Protein AF-A0AAU7Q3T9-F1 (afdb_monomer_lite)

Radius of gyration: 19.01 Å; chains: 1; bounding box: 38×45×53 Å

Secondary structure (DSSP, 8-state):
-HHHHHHHHHHHHHHH-----------------------------------S-----EEEEEEETTEEEEEE-HHHHHHHHHH-EEE-TT--EEEEEEEEEE-STT-EEEEEEGGG-EE-TTS-EEEE--EEEETTSS-EEETT-HHHHHHHHT--SS-EEEEEEEE--

Sequence (169 aa):
MWKSIKKFFKWIADHTGISWILGKLGWKNHQSTGQEEDFVFLDMPQSEAPAKGKTKHNVLLKFVDGKIKLVTSAENYETLQEHFKNKRGDSTVIDDEFCLNLNNDKQLYITGRYDSKTTMKSGNIRLSINSVGTLDGKEVYGDNEPEKMKGLLDLSDKKKVYRNKSQCT

Structure (mmCIF, N/CA/C/O backbone):
data_AF-A0AAU7Q3T9-F1
#
_entry.id   AF-A0AAU7Q3T9-F1
#
loop_
_atom_site.group_PDB
_atom_site.id
_atom_site.type_symbol
_atom_site.label_atom_id
_atom_site.label_alt_id
_atom_site.label_comp_id
_atom_site.label_asym_id
_atom_site.label_entity_id
_atom_site.label_seq_id
_atom_site.pdbx_PDB_ins_code
_atom_site.Cartn_x
_atom_site.Cartn_y
_atom_site.Cartn_z
_atom_site.occupancy
_atom_site.B_iso_or_equiv
_atom_site.auth_seq_id
_atom_site.auth_comp_id
_atom_site.auth_asym_id
_atom_site.auth_atom_id
_atom_site.pdbx_PDB_model_num
ATOM 1 N N . MET A 1 1 ? 5.796 26.280 18.523 1.00 44.19 1 MET A N 1
ATOM 2 C CA . MET A 1 1 ? 5.056 25.087 18.051 1.00 44.19 1 MET A CA 1
ATOM 3 C C . MET A 1 1 ? 4.799 24.019 19.132 1.00 44.19 1 MET A C 1
ATOM 5 O O . MET A 1 1 ? 3.940 23.178 18.942 1.00 44.19 1 MET A O 1
ATOM 9 N N . TRP A 1 2 ? 5.439 24.076 20.311 1.00 32.50 2 TRP A N 1
ATOM 10 C CA . TRP A 1 2 ? 5.259 23.083 21.395 1.00 32.50 2 TRP A CA 1
ATOM 11 C C . TRP A 1 2 ? 3.971 23.235 22.234 1.00 32.50 2 TRP A C 1
ATOM 13 O O . TRP A 1 2 ? 3.587 22.335 22.978 1.00 32.50 2 TRP A O 1
ATOM 23 N N . LYS A 1 3 ? 3.299 24.392 22.141 1.00 38.41 3 LYS A N 1
ATOM 24 C CA . LYS A 1 3 ? 2.103 24.712 22.940 1.00 38.41 3 LYS A CA 1
ATOM 25 C C . LYS A 1 3 ? 0.843 23.964 22.473 1.00 38.41 3 LYS A C 1
ATOM 27 O O . LYS A 1 3 ? -0.026 23.729 23.304 1.00 38.41 3 LYS A O 1
ATOM 32 N N . SER A 1 4 ? 0.752 23.564 21.198 1.00 40.56 4 SER A N 1
ATOM 33 C CA . SER A 1 4 ? -0.407 22.810 20.675 1.00 40.56 4 SER A CA 1
ATOM 34 C C . SER A 1 4 ? -0.446 21.372 21.179 1.00 40.56 4 SER A C 1
ATOM 36 O O . SER A 1 4 ? -1.492 20.907 21.614 1.00 40.56 4 SER A O 1
ATOM 38 N N . ILE A 1 5 ? 0.705 20.699 21.214 1.00 53.31 5 ILE A N 1
ATOM 39 C CA . ILE A 1 5 ? 0.804 19.290 21.623 1.00 53.31 5 ILE A CA 1
ATOM 40 C C . ILE A 1 5 ? 0.396 19.117 23.093 1.00 53.31 5 ILE A C 1
ATOM 42 O O . ILE A 1 5 ? -0.363 18.215 23.434 1.00 53.31 5 ILE A O 1
ATOM 46 N N . LYS A 1 6 ? 0.805 20.041 23.974 1.00 48.00 6 LYS A N 1
ATOM 47 C CA . LYS A 1 6 ? 0.409 20.000 25.394 1.00 48.00 6 LYS A CA 1
ATOM 48 C C . LYS A 1 6 ? -1.099 20.185 25.602 1.00 48.00 6 LYS A C 1
ATOM 50 O O . LYS A 1 6 ? -1.648 19.624 26.545 1.00 48.00 6 LYS A O 1
ATOM 55 N N . LYS A 1 7 ? -1.773 20.947 24.732 1.00 49.00 7 LYS A N 1
ATOM 56 C CA . LYS A 1 7 ? -3.235 21.112 24.783 1.00 49.00 7 LYS A CA 1
ATOM 57 C C . LYS A 1 7 ? -3.968 19.848 24.327 1.00 49.00 7 LYS A C 1
ATOM 59 O O . LYS A 1 7 ? -5.002 19.528 24.897 1.00 49.00 7 LYS A O 1
ATOM 64 N N . PHE A 1 8 ? -3.401 19.117 23.369 1.00 52.41 8 PHE A N 1
ATOM 65 C CA . PHE A 1 8 ? -3.956 17.860 22.869 1.00 52.41 8 PHE A CA 1
ATOM 66 C C . PHE A 1 8 ? -3.920 16.742 23.924 1.00 52.41 8 PHE A C 1
ATOM 68 O O . PHE A 1 8 ? -4.946 16.130 24.203 1.00 52.41 8 PHE A O 1
ATOM 75 N N . PHE A 1 9 ? -2.785 16.551 24.609 1.00 52.94 9 PHE A N 1
ATOM 76 C CA . PHE A 1 9 ? -2.696 15.574 25.706 1.00 52.94 9 PHE A CA 1
ATOM 77 C C . PHE A 1 9 ? -3.597 15.927 26.896 1.00 52.94 9 PHE A C 1
ATOM 79 O O . PHE A 1 9 ? -4.183 15.035 27.506 1.00 52.94 9 PHE A O 1
ATOM 86 N N . LYS A 1 10 ? -3.755 17.224 27.199 1.00 47.97 10 LYS A N 1
ATOM 87 C CA . LYS A 1 10 ? -4.682 17.677 28.243 1.00 47.97 10 LYS A CA 1
ATOM 88 C C . LYS A 1 10 ? -6.145 17.371 27.884 1.00 47.97 10 LYS A C 1
ATOM 90 O O . LYS A 1 10 ? -6.884 16.922 28.747 1.00 47.97 10 LYS A O 1
ATOM 95 N N . TRP A 1 11 ? -6.532 17.522 26.615 1.00 55.88 11 TRP A N 1
ATOM 96 C CA . TRP A 1 11 ? -7.871 17.163 26.136 1.00 55.88 11 TRP A CA 1
ATOM 97 C C . TRP A 1 11 ? -8.158 15.655 26.235 1.00 55.88 11 TRP A C 1
ATOM 99 O O . TRP A 1 11 ? -9.235 15.277 26.685 1.00 55.88 11 TRP A O 1
ATOM 109 N N . ILE A 1 12 ? -7.193 14.787 25.904 1.00 55.47 12 ILE A N 1
ATOM 110 C CA . ILE A 1 12 ? -7.373 13.327 26.025 1.00 55.47 12 ILE A CA 1
ATOM 111 C C . ILE A 1 12 ? -7.524 12.886 27.487 1.00 55.47 12 ILE A C 1
ATOM 113 O O . ILE A 1 12 ? -8.364 12.034 27.779 1.00 55.47 12 ILE A O 1
ATOM 117 N N . ALA A 1 13 ? -6.762 13.479 28.408 1.00 54.09 13 ALA A N 1
ATOM 118 C CA . ALA A 1 13 ? -6.850 13.150 29.830 1.00 54.09 13 ALA A CA 1
ATOM 119 C C . ALA A 1 13 ? -8.215 13.526 30.442 1.00 54.09 13 ALA A C 1
ATOM 121 O O . ALA A 1 13 ? -8.779 12.733 31.194 1.00 54.09 13 ALA A O 1
ATOM 122 N N . ASP A 1 14 ? -8.769 14.687 30.076 1.00 46.41 14 ASP A N 1
ATOM 123 C CA . ASP A 1 14 ? -10.076 15.144 30.572 1.00 46.41 14 ASP A CA 1
ATOM 124 C C . ASP A 1 14 ? -11.256 14.359 29.958 1.00 46.41 14 ASP A C 1
ATOM 126 O O . ASP A 1 14 ? -12.268 14.156 30.624 1.00 46.41 14 ASP A O 1
ATOM 130 N N . HIS A 1 15 ? -11.142 13.874 28.711 1.00 51.38 15 HIS A N 1
ATOM 131 C CA . HIS A 1 15 ? -12.253 13.196 28.023 1.00 51.38 15 HIS A CA 1
ATOM 132 C C . HIS A 1 15 ? -12.324 11.681 28.245 1.00 51.38 15 HIS A C 1
ATOM 134 O O . HIS A 1 15 ? -13.374 11.084 28.007 1.00 51.38 15 HIS A O 1
ATOM 140 N N . THR A 1 16 ? -11.219 11.047 28.652 1.00 48.88 16 THR A N 1
ATOM 141 C CA . THR A 1 16 ? -11.157 9.581 28.778 1.00 48.88 16 THR A CA 1
ATOM 142 C C . THR A 1 16 ? -11.342 9.078 30.205 1.00 48.88 16 THR A C 1
ATOM 144 O O . THR A 1 16 ? -11.658 7.905 30.376 1.00 48.88 16 THR A O 1
ATOM 147 N N . GLY A 1 17 ? -11.200 9.920 31.237 1.00 36.78 17 GLY A N 1
ATOM 148 C CA . GLY A 1 17 ? -11.404 9.491 32.628 1.00 36.78 17 GLY A CA 1
ATOM 149 C C . GLY A 1 17 ? -10.536 8.293 33.043 1.00 36.78 17 GLY A C 1
ATOM 150 O O . GLY A 1 17 ? -10.880 7.588 33.991 1.00 36.78 17 GLY A O 1
ATOM 151 N N . ILE A 1 18 ? -9.423 8.034 32.341 1.00 46.75 18 ILE A N 1
ATOM 152 C CA . ILE A 1 18 ? -8.547 6.883 32.586 1.00 46.75 18 ILE A CA 1
ATOM 153 C C . ILE A 1 18 ? -7.628 7.235 33.753 1.00 46.75 18 ILE A C 1
ATOM 155 O O . ILE A 1 18 ? -6.457 7.585 33.611 1.00 46.75 18 ILE A O 1
ATOM 159 N N . SER A 1 19 ? -8.220 7.164 34.939 1.00 37.03 19 SER A N 1
ATOM 160 C CA . SER A 1 19 ? -7.503 6.965 36.183 1.00 37.03 19 SER A CA 1
ATOM 161 C C . SER A 1 19 ? -6.923 5.551 36.154 1.00 37.03 19 SER A C 1
ATOM 163 O O . SER A 1 19 ? -7.655 4.585 35.955 1.00 37.03 19 SER A O 1
ATOM 165 N N . TRP A 1 20 ? -5.599 5.453 36.275 1.00 42.25 20 TRP A N 1
ATOM 166 C CA . TRP A 1 20 ? -4.846 4.315 36.812 1.00 42.25 20 TRP A CA 1
ATOM 167 C C . TRP A 1 20 ? -5.666 3.033 37.072 1.00 42.25 20 TRP A C 1
ATOM 169 O O . TRP A 1 20 ? -6.362 2.941 38.081 1.00 42.25 20 TRP A O 1
ATOM 179 N N . ILE A 1 21 ? -5.471 1.980 36.269 1.00 43.72 21 ILE A N 1
ATOM 180 C CA . ILE A 1 21 ? -5.672 0.597 36.737 1.00 43.72 21 ILE A CA 1
ATOM 181 C C . ILE A 1 21 ? -4.423 -0.220 36.401 1.00 43.72 21 ILE A C 1
ATOM 183 O O . ILE A 1 21 ? -4.268 -0.799 35.330 1.00 43.72 21 ILE A O 1
ATOM 187 N N . LEU A 1 22 ? -3.520 -0.234 37.378 1.00 39.75 22 LEU A N 1
ATOM 188 C CA . LEU A 1 22 ? -2.516 -1.261 37.601 1.00 39.75 22 LEU A CA 1
ATOM 189 C C . LEU A 1 22 ? -3.184 -2.347 38.466 1.00 39.75 22 LEU A C 1
ATOM 191 O O . LEU A 1 22 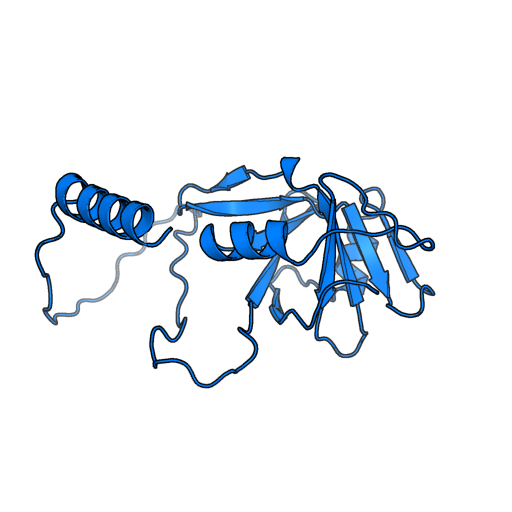? -3.677 -2.022 39.545 1.00 39.75 22 LEU A O 1
ATOM 195 N N . GLY A 1 23 ? -3.184 -3.617 38.051 1.00 31.17 23 GLY A N 1
ATOM 196 C CA . GLY A 1 23 ? -3.642 -4.706 38.923 1.00 31.17 23 GLY A CA 1
ATOM 197 C C . GLY A 1 23 ? -3.797 -6.062 38.235 1.00 31.17 23 GLY A C 1
ATOM 198 O O . GLY A 1 23 ? -4.736 -6.275 37.481 1.00 31.17 23 GLY A O 1
ATOM 199 N N . LYS A 1 24 ? -2.878 -6.989 38.535 1.00 41.53 24 LYS A N 1
ATOM 200 C CA . LYS A 1 24 ? -2.980 -8.443 38.302 1.00 41.53 24 LYS A CA 1
ATOM 201 C C . LYS A 1 24 ? -4.387 -8.994 38.590 1.00 41.53 24 LYS A C 1
ATOM 203 O O . LYS A 1 24 ? -4.895 -8.698 39.661 1.00 41.53 24 LYS A O 1
ATOM 208 N N . LEU A 1 25 ? -4.880 -9.933 37.774 1.00 37.44 25 LEU A N 1
ATOM 209 C CA . LEU A 1 25 ? -5.480 -11.223 38.189 1.00 37.44 25 LEU A CA 1
ATOM 210 C C . LEU A 1 25 ? -6.027 -11.964 36.957 1.00 37.44 25 LEU A C 1
ATOM 212 O O . LEU A 1 25 ? -6.706 -11.379 36.123 1.00 37.44 25 LEU A O 1
ATOM 216 N N . GLY A 1 26 ? -5.688 -13.248 36.820 1.00 32.25 26 GLY A N 1
ATOM 217 C CA . GLY A 1 26 ? -6.147 -14.082 35.710 1.00 32.25 26 GLY A CA 1
ATOM 218 C C . GLY A 1 26 ? -7.539 -14.679 35.921 1.00 32.25 26 GLY A C 1
ATOM 219 O O . GLY A 1 26 ? -7.967 -14.846 37.056 1.00 32.25 26 GLY A O 1
ATOM 220 N N . TRP A 1 27 ? -8.188 -15.096 34.829 1.00 27.14 27 TRP A N 1
ATOM 221 C CA . TRP A 1 27 ? -8.941 -16.355 34.754 1.00 27.14 27 TRP A CA 1
ATOM 222 C C . TRP A 1 27 ? -9.224 -16.752 33.294 1.00 27.14 27 TRP A C 1
ATOM 224 O O . TRP A 1 27 ? -9.296 -15.928 32.390 1.00 27.14 27 TRP A O 1
ATOM 234 N N . LYS A 1 28 ? -9.331 -18.069 33.125 1.00 36.38 28 LYS A N 1
ATOM 235 C CA . LYS A 1 28 ? -9.582 -18.894 31.939 1.00 36.38 28 LYS A CA 1
ATOM 236 C C . LYS A 1 28 ? -10.892 -18.600 31.183 1.00 36.38 28 LYS A C 1
ATOM 238 O O . LYS A 1 28 ? -11.904 -18.296 31.796 1.00 36.38 28 LYS A O 1
ATOM 243 N N . ASN A 1 29 ? -10.825 -18.902 29.880 1.00 45.47 29 ASN A N 1
ATOM 244 C CA . ASN A 1 29 ? -11.836 -19.428 28.947 1.00 45.47 29 ASN A CA 1
ATOM 245 C C . ASN A 1 29 ? -13.280 -18.906 29.012 1.00 45.47 29 ASN A C 1
ATOM 247 O O . ASN A 1 29 ? -14.052 -19.285 29.887 1.00 45.47 29 ASN A O 1
ATOM 251 N N . HIS A 1 30 ? -13.697 -18.274 27.914 1.00 34.81 30 HIS A N 1
ATOM 252 C CA . HIS A 1 30 ? -15.044 -18.453 27.379 1.00 34.81 30 HIS A CA 1
ATOM 253 C C . HIS A 1 30 ? -14.982 -18.497 25.845 1.00 34.81 30 HIS A C 1
ATOM 255 O O . HIS A 1 30 ? -14.516 -17.557 25.205 1.00 34.81 30 HIS A O 1
ATOM 261 N N . GLN A 1 31 ? -15.409 -19.619 25.258 1.00 40.50 31 GLN A N 1
ATOM 262 C CA . GLN A 1 31 ? -15.756 -19.709 23.841 1.00 40.50 31 GLN A CA 1
ATOM 263 C C . GLN A 1 31 ? -17.030 -18.889 23.601 1.00 40.50 31 GLN A C 1
ATOM 265 O O . GLN A 1 31 ? -18.010 -19.049 24.326 1.00 40.50 31 GLN A O 1
ATOM 270 N N . SER A 1 32 ? -17.039 -18.071 22.551 1.00 32.44 32 SER A N 1
ATOM 271 C CA . SER A 1 32 ? -18.266 -17.717 21.840 1.00 32.44 32 SER A CA 1
ATOM 272 C C . SER A 1 32 ? -17.947 -17.448 20.373 1.00 32.44 32 SER A C 1
ATOM 274 O O . SER A 1 32 ? -17.033 -16.702 20.028 1.00 32.44 32 SER A O 1
ATOM 276 N N . THR A 1 33 ? -18.683 -18.150 19.526 1.00 38.50 33 THR A N 1
ATOM 277 C CA . THR A 1 33 ? -18.719 -18.089 18.069 1.00 38.50 33 THR A CA 1
ATOM 278 C C . THR A 1 33 ? -19.250 -16.746 17.576 1.00 38.50 33 THR A C 1
ATOM 280 O O . THR A 1 33 ? -20.359 -16.348 17.919 1.00 38.50 33 THR A O 1
ATOM 283 N N . GLY A 1 34 ? -18.466 -16.100 16.716 1.00 32.66 34 GLY A N 1
ATOM 284 C CA . GLY A 1 34 ? -18.795 -14.866 16.008 1.00 32.66 34 GLY A CA 1
ATOM 285 C C . GLY A 1 34 ? -17.497 -14.224 15.537 1.00 32.66 34 GLY A C 1
ATOM 286 O O . GLY A 1 34 ? -16.868 -13.493 16.291 1.00 32.66 34 GLY A O 1
ATOM 287 N N . GLN A 1 35 ? -17.028 -14.577 14.336 1.00 40.03 35 GLN A N 1
ATOM 288 C CA . GLN A 1 35 ? -15.756 -14.088 13.791 1.00 40.03 35 GLN A CA 1
ATOM 289 C C . GLN A 1 35 ? -15.868 -12.615 13.370 1.00 40.03 35 GLN A C 1
ATOM 291 O O . GLN A 1 35 ? -15.945 -12.289 12.191 1.00 40.03 35 GLN A O 1
ATOM 296 N N . GLU A 1 36 ? -15.840 -11.716 14.346 1.00 37.00 36 GLU A N 1
ATOM 297 C CA . GLU A 1 36 ? -15.315 -10.367 14.173 1.00 37.00 36 GLU A CA 1
ATOM 298 C C . GLU A 1 36 ? -14.102 -10.283 15.101 1.00 37.00 36 GLU A C 1
ATOM 300 O O . GLU A 1 36 ? -14.223 -10.112 16.310 1.00 37.00 36 GLU A O 1
ATOM 305 N N . GLU A 1 37 ? -12.924 -10.578 14.545 1.00 40.59 37 GLU A N 1
ATOM 306 C CA . GLU A 1 37 ? -11.679 -10.644 15.308 1.00 40.59 37 GLU A CA 1
ATOM 307 C C . GLU A 1 37 ? -11.341 -9.252 15.867 1.00 40.59 37 GLU A C 1
ATOM 309 O O . GLU A 1 37 ? -10.901 -8.355 15.145 1.00 40.59 37 GLU A O 1
ATOM 314 N N . ASP A 1 38 ? -11.562 -9.096 17.168 1.00 30.06 38 ASP A N 1
ATOM 315 C CA . ASP A 1 38 ? -11.089 -7.996 17.996 1.00 30.06 38 ASP A CA 1
ATOM 316 C C . ASP A 1 38 ? -9.548 -8.048 18.025 1.00 30.06 38 ASP A C 1
ATOM 318 O O . ASP A 1 38 ? -8.939 -8.985 18.550 1.00 30.06 38 ASP A O 1
ATOM 322 N N . PHE A 1 39 ? -8.886 -7.109 17.343 1.00 40.25 39 PHE A N 1
ATOM 323 C CA . PHE A 1 39 ? -7.436 -7.158 17.139 1.00 40.25 39 PHE A CA 1
ATOM 324 C C . PHE A 1 39 ? -6.684 -6.372 18.208 1.00 40.25 39 PHE A C 1
ATOM 326 O O . PHE A 1 39 ? -6.520 -5.157 18.100 1.00 40.25 39 PHE A O 1
ATOM 333 N N . VAL A 1 40 ? -6.123 -7.097 19.173 1.00 32.06 40 VAL A N 1
ATOM 334 C CA . VAL A 1 40 ? -5.040 -6.610 20.034 1.00 32.06 40 VAL A CA 1
ATOM 335 C C . VAL A 1 40 ? -3.709 -6.833 19.306 1.00 32.06 40 VAL A C 1
ATOM 337 O O . VAL A 1 40 ? -3.360 -7.965 18.966 1.00 32.06 40 VAL A O 1
ATOM 340 N N . PHE A 1 41 ? -2.959 -5.758 19.045 1.00 34.03 41 PHE A N 1
ATOM 341 C CA . PHE A 1 41 ? -1.555 -5.855 18.638 1.00 34.03 41 PHE A CA 1
ATOM 342 C C . PHE A 1 41 ? -0.751 -6.416 19.815 1.00 34.03 41 PHE A C 1
ATOM 344 O O . PHE A 1 41 ? -0.413 -5.684 20.741 1.00 34.03 41 PHE A O 1
ATOM 351 N N . LEU A 1 42 ? -0.468 -7.716 19.804 1.00 30.91 42 LEU A N 1
ATOM 352 C CA . LEU A 1 42 ? 0.492 -8.303 20.732 1.00 30.91 42 LEU A CA 1
ATOM 353 C C . LEU A 1 42 ? 1.913 -7.908 20.298 1.00 30.91 42 LEU A C 1
ATOM 355 O O . LEU A 1 42 ? 2.332 -8.193 19.176 1.00 30.91 42 LEU A O 1
ATOM 359 N N . ASP A 1 43 ? 2.593 -7.219 21.216 1.00 31.38 43 ASP A N 1
ATOM 360 C CA . ASP A 1 43 ? 3.993 -6.783 21.212 1.00 31.38 43 ASP A CA 1
ATOM 361 C C . ASP A 1 43 ? 4.396 -5.690 20.214 1.00 31.38 43 ASP A C 1
ATOM 363 O O . ASP A 1 43 ? 5.144 -5.892 19.254 1.00 31.38 43 ASP A O 1
ATOM 367 N N . MET A 1 44 ? 3.992 -4.461 20.540 1.00 36.09 44 MET A N 1
ATOM 368 C CA . MET A 1 44 ? 4.734 -3.264 20.150 1.00 36.09 44 MET A CA 1
ATOM 369 C C . MET A 1 44 ? 5.549 -2.805 21.374 1.00 36.09 44 MET A C 1
ATOM 371 O O . MET A 1 44 ? 4.943 -2.372 22.353 1.00 36.09 44 MET A O 1
ATOM 375 N N . PRO A 1 45 ? 6.894 -2.918 21.392 1.00 30.78 45 PRO A N 1
ATOM 376 C CA . PRO A 1 45 ? 7.679 -2.362 22.487 1.00 30.78 45 PRO A CA 1
ATOM 377 C C . PRO A 1 45 ? 7.520 -0.841 22.476 1.00 30.78 45 PRO A C 1
ATOM 379 O O . PRO A 1 45 ? 7.950 -0.160 21.543 1.00 30.78 45 PRO A O 1
ATOM 382 N N . GLN A 1 46 ? 6.861 -0.322 23.507 1.00 37.47 46 GLN A N 1
ATOM 383 C CA . GLN A 1 46 ? 6.676 1.100 23.734 1.00 37.47 46 GLN A CA 1
ATOM 384 C C . GLN A 1 46 ? 7.752 1.594 24.715 1.00 37.47 46 GLN A C 1
ATOM 386 O O . GLN A 1 46 ? 7.895 1.053 25.806 1.00 37.47 46 GLN A O 1
ATOM 391 N N . SER A 1 47 ? 8.440 2.669 24.315 1.00 37.56 47 SER A N 1
ATOM 392 C CA . SER A 1 47 ? 9.292 3.562 25.119 1.00 37.56 47 SER A CA 1
ATOM 393 C C . SER A 1 47 ? 10.675 3.068 25.579 1.00 37.56 47 SER A C 1
ATOM 395 O O . SER A 1 47 ? 10.817 2.554 26.681 1.00 37.56 47 SER A O 1
ATOM 397 N N . GLU A 1 48 ? 11.714 3.487 24.846 1.00 28.53 48 GLU A N 1
ATOM 398 C CA . GLU A 1 48 ? 12.923 4.076 25.450 1.00 28.53 48 GLU A CA 1
ATOM 399 C C . GLU A 1 48 ? 13.309 5.363 24.686 1.00 28.53 48 GLU A C 1
ATOM 401 O O . GLU A 1 48 ? 13.113 5.468 23.474 1.00 28.53 48 GLU A O 1
ATOM 406 N N . ALA A 1 49 ? 13.788 6.375 25.418 1.00 33.25 49 ALA A N 1
ATOM 407 C CA . ALA A 1 49 ? 14.139 7.719 24.938 1.00 33.25 49 ALA A CA 1
ATOM 408 C C . ALA A 1 49 ? 15.254 7.716 23.855 1.00 33.25 49 ALA A C 1
ATOM 410 O O . ALA A 1 49 ? 15.990 6.739 23.718 1.00 33.25 49 ALA A O 1
ATOM 411 N N . PRO A 1 50 ? 15.396 8.787 23.045 1.00 35.38 50 PRO A N 1
ATOM 412 C CA . PRO A 1 50 ? 15.824 8.669 21.658 1.00 35.38 50 PRO A CA 1
ATOM 413 C C . PRO A 1 50 ? 17.345 8.570 21.520 1.00 35.38 50 PRO A C 1
ATOM 415 O O . PRO A 1 50 ? 18.064 9.565 21.607 1.00 3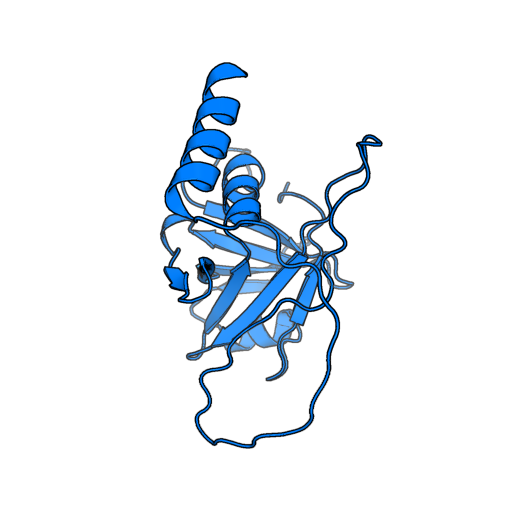5.38 50 PRO A O 1
ATOM 418 N N . ALA A 1 51 ? 17.838 7.391 21.154 1.00 31.33 51 ALA A N 1
ATOM 419 C CA . ALA A 1 51 ? 18.972 7.336 20.243 1.00 31.33 51 ALA A CA 1
ATOM 420 C C . ALA A 1 51 ? 18.445 7.676 18.840 1.00 31.33 51 ALA A C 1
ATOM 422 O O . ALA A 1 51 ? 17.395 7.173 18.444 1.00 31.33 51 ALA A O 1
ATOM 423 N N . LYS A 1 52 ? 19.148 8.531 18.085 1.00 35.34 52 LYS A N 1
ATOM 424 C CA . LYS A 1 52 ? 18.893 8.781 16.654 1.00 35.34 52 LYS A CA 1
ATOM 425 C C . LYS A 1 52 ? 18.912 7.445 15.896 1.00 35.34 52 LYS A C 1
ATOM 427 O O . LYS A 1 52 ? 19.955 7.001 15.427 1.00 35.34 52 LYS A O 1
ATOM 432 N N . GLY A 1 53 ? 17.767 6.788 15.809 1.00 33.25 53 GLY A N 1
ATOM 433 C CA . GLY A 1 53 ? 17.612 5.451 15.266 1.00 33.25 53 GLY A CA 1
ATOM 434 C C . GLY A 1 53 ? 16.333 5.421 14.457 1.00 33.25 53 GLY A C 1
ATOM 435 O O . GLY A 1 53 ? 15.265 5.716 14.975 1.00 33.25 53 GLY A O 1
ATOM 436 N N . LYS A 1 54 ? 16.471 5.116 13.167 1.00 40.09 54 LYS A N 1
ATOM 437 C CA . LYS A 1 54 ? 15.390 4.991 12.184 1.00 40.09 54 LYS A CA 1
ATOM 438 C C . LYS A 1 54 ? 14.189 4.263 12.810 1.00 40.09 54 LYS A C 1
ATOM 440 O O . LYS A 1 54 ? 14.314 3.084 13.152 1.00 40.09 54 LYS A O 1
ATOM 445 N N . THR A 1 55 ? 13.060 4.949 12.977 1.00 41.00 55 THR A N 1
ATOM 446 C CA . THR A 1 55 ? 11.812 4.344 13.454 1.00 41.00 55 THR A CA 1
ATOM 447 C C . THR A 1 55 ? 11.405 3.241 12.481 1.00 41.00 55 THR A C 1
ATOM 449 O O . THR A 1 55 ? 11.240 3.453 11.281 1.00 41.00 55 THR A O 1
ATOM 452 N N . LYS A 1 56 ? 11.341 2.007 12.984 1.00 53.41 56 LYS A N 1
ATOM 453 C CA . LYS A 1 56 ? 10.963 0.830 12.200 1.00 53.41 56 LYS A CA 1
ATOM 454 C C . LYS A 1 56 ? 9.440 0.767 12.161 1.00 53.41 56 LYS A C 1
ATOM 456 O O . LYS A 1 56 ? 8.828 0.310 13.121 1.00 53.41 56 LYS A O 1
ATOM 461 N N . HIS A 1 57 ? 8.837 1.206 11.062 1.00 63.38 57 HIS A N 1
ATOM 462 C CA . HIS A 1 57 ? 7.392 1.105 10.876 1.00 63.38 57 HIS A CA 1
ATOM 463 C C . HIS A 1 57 ? 7.047 -0.278 10.315 1.00 63.38 57 HIS A C 1
ATOM 465 O O . HIS A 1 57 ? 7.497 -0.670 9.232 1.00 63.38 57 HIS A O 1
ATOM 471 N N . ASN A 1 58 ? 6.278 -1.042 11.089 1.00 69.38 58 ASN A N 1
ATOM 472 C CA . ASN A 1 58 ? 5.719 -2.310 10.640 1.00 69.38 58 ASN A CA 1
ATOM 473 C C . ASN A 1 58 ? 4.388 -2.031 9.942 1.00 69.38 58 ASN A C 1
ATOM 475 O O . ASN A 1 58 ? 3.528 -1.339 10.487 1.00 69.38 58 ASN A O 1
ATOM 479 N N . VAL A 1 59 ? 4.221 -2.597 8.755 1.00 76.38 59 VAL A N 1
ATOM 480 C CA . VAL A 1 59 ? 2.979 -2.541 7.990 1.00 76.38 59 VAL A CA 1
ATOM 481 C C . VAL A 1 59 ? 2.410 -3.943 7.837 1.00 76.38 59 VAL A C 1
ATOM 483 O O . VAL A 1 59 ? 3.147 -4.912 7.637 1.00 76.38 59 VAL A O 1
ATOM 486 N N . LEU A 1 60 ? 1.090 -4.063 7.943 1.00 89.38 60 LEU A N 1
ATOM 487 C CA . LEU A 1 60 ? 0.396 -5.335 7.793 1.00 89.38 60 LEU A CA 1
ATOM 488 C C . LEU A 1 60 ? -0.320 -5.367 6.448 1.00 89.38 60 LEU A C 1
ATOM 490 O O . LEU A 1 60 ? -1.203 -4.548 6.204 1.00 89.38 60 LEU A O 1
ATOM 494 N N . LEU A 1 61 ? 0.027 -6.329 5.595 1.00 90.75 61 LEU A N 1
ATOM 495 C CA . LEU A 1 61 ? -0.689 -6.565 4.345 1.00 90.75 61 LEU A CA 1
ATOM 496 C C . LEU A 1 61 ? -1.648 -7.745 4.511 1.00 90.75 61 LEU A C 1
ATOM 498 O O . LEU A 1 61 ? -1.314 -8.773 5.113 1.00 90.75 61 LEU A O 1
ATOM 502 N N . LYS A 1 62 ? -2.861 -7.579 3.986 1.00 89.00 62 LYS A N 1
ATOM 503 C CA . LYS A 1 62 ? -3.913 -8.599 3.990 1.00 89.00 62 LYS A CA 1
ATOM 504 C C . LYS A 1 62 ? -4.543 -8.711 2.611 1.00 89.00 62 LYS A C 1
ATOM 506 O O . LYS A 1 62 ? -4.715 -7.700 1.938 1.00 89.00 62 LYS A O 1
ATOM 511 N N . PHE A 1 63 ? -4.944 -9.921 2.243 1.00 88.62 63 PHE A N 1
ATOM 512 C CA . PHE A 1 63 ? -5.815 -10.164 1.100 1.00 88.62 63 PHE A CA 1
ATOM 513 C C . PHE A 1 63 ? -7.254 -10.295 1.609 1.00 88.62 63 PHE A C 1
ATOM 515 O O . PHE A 1 63 ? -7.552 -11.213 2.369 1.00 88.62 63 PHE A O 1
ATOM 522 N N . VAL A 1 64 ? -8.113 -9.329 1.288 1.00 86.19 64 VAL A N 1
ATOM 523 C CA . VAL A 1 64 ? -9.499 -9.242 1.777 1.00 86.19 64 VAL A CA 1
ATOM 524 C C . VAL A 1 64 ? -10.380 -8.779 0.625 1.00 86.19 64 VAL A C 1
ATOM 526 O O . VAL A 1 64 ? -10.007 -7.851 -0.092 1.00 86.19 64 VAL A O 1
ATOM 529 N N . ASP A 1 65 ? -11.532 -9.423 0.445 1.00 87.19 65 ASP A N 1
ATOM 530 C CA . ASP A 1 65 ? -12.494 -9.111 -0.622 1.00 87.19 65 ASP A CA 1
ATOM 531 C C . ASP A 1 65 ? -11.854 -9.120 -2.024 1.00 87.19 65 ASP A C 1
ATOM 533 O O . ASP A 1 65 ? -12.084 -8.232 -2.844 1.00 87.19 65 ASP A O 1
ATOM 537 N N . GLY A 1 66 ? -10.965 -10.090 -2.275 1.00 88.06 66 GLY A N 1
ATOM 538 C CA . GLY A 1 66 ? -10.248 -10.222 -3.548 1.00 88.06 66 GLY A CA 1
ATOM 539 C C . GLY A 1 66 ? -9.229 -9.112 -3.829 1.00 88.06 66 GLY A C 1
ATOM 540 O O . GLY A 1 66 ? -8.788 -8.971 -4.965 1.00 88.06 66 GLY A O 1
ATOM 541 N N . LYS A 1 67 ? -8.865 -8.291 -2.833 1.00 91.38 67 LYS A N 1
ATOM 542 C CA . LYS A 1 67 ? -7.918 -7.176 -2.984 1.00 91.38 67 LYS A CA 1
ATOM 543 C C . LYS A 1 67 ? -6.885 -7.146 -1.865 1.00 91.38 67 LYS A C 1
ATOM 545 O O . LYS A 1 67 ? -7.141 -7.563 -0.737 1.00 91.38 67 LYS A O 1
ATOM 550 N N . ILE A 1 68 ? -5.718 -6.570 -2.146 1.00 91.88 68 ILE A N 1
ATOM 551 C CA . ILE A 1 68 ? -4.704 -6.325 -1.117 1.00 91.88 68 ILE A CA 1
ATOM 552 C C . ILE A 1 68 ? -5.019 -5.026 -0.382 1.00 91.88 68 ILE A C 1
ATOM 554 O O . ILE A 1 68 ? -5.293 -3.985 -0.986 1.00 91.88 68 ILE A O 1
ATOM 558 N N . LYS A 1 69 ? -4.962 -5.097 0.944 1.00 93.31 69 LYS A N 1
ATOM 559 C CA . LYS A 1 69 ? -5.163 -3.979 1.857 1.00 93.31 69 LYS A CA 1
ATOM 560 C C . LYS A 1 69 ? -3.957 -3.827 2.769 1.00 93.31 69 LYS A C 1
ATOM 562 O O . LYS A 1 69 ? -3.461 -4.808 3.325 1.00 93.31 69 LYS A O 1
ATOM 567 N N . LEU A 1 70 ? -3.539 -2.584 2.958 1.00 93.31 70 LEU A N 1
ATOM 568 C CA . LEU A 1 70 ? -2.577 -2.187 3.975 1.00 93.31 70 LEU A CA 1
ATOM 569 C C . LEU A 1 70 ? -3.328 -1.800 5.243 1.00 93.31 70 LEU A C 1
ATOM 571 O O . LEU A 1 70 ? -4.246 -0.991 5.194 1.00 93.31 70 LEU A O 1
ATOM 575 N N . VAL A 1 71 ? -2.944 -2.379 6.373 1.00 91.06 71 VAL A N 1
ATOM 576 C CA . VAL A 1 71 ? -3.458 -2.038 7.699 1.00 91.06 71 VAL A CA 1
ATOM 577 C C . VAL A 1 71 ? -2.321 -1.443 8.518 1.00 91.06 71 VAL A C 1
ATOM 579 O O . VAL A 1 71 ? -1.234 -2.020 8.604 1.00 91.06 71 VAL A O 1
ATOM 582 N N . THR A 1 72 ? -2.579 -0.284 9.109 1.00 88.56 72 THR A N 1
ATOM 583 C CA . THR A 1 72 ? -1.610 0.486 9.891 1.00 88.56 72 THR A CA 1
ATOM 584 C C . THR A 1 72 ? -2.306 1.224 11.040 1.00 88.56 72 THR A C 1
ATOM 586 O O . THR A 1 72 ? -3.528 1.374 11.027 1.00 88.56 72 THR A O 1
ATOM 589 N N . SER A 1 73 ? -1.557 1.673 12.047 1.00 87.62 73 SER A N 1
ATOM 590 C CA . SER A 1 73 ? -2.093 2.547 13.100 1.00 87.62 73 SER A CA 1
ATOM 591 C C . SER A 1 73 ? -2.319 3.970 12.570 1.00 87.62 73 SER A C 1
ATOM 593 O O . SER A 1 73 ? -1.750 4.353 11.546 1.00 87.62 73 SER A O 1
ATOM 595 N N . ALA A 1 74 ? -3.123 4.772 13.271 1.00 87.94 74 ALA A N 1
ATOM 596 C CA . ALA A 1 74 ? -3.332 6.179 12.918 1.00 87.94 74 ALA A CA 1
ATOM 597 C C . ALA A 1 74 ? -2.022 6.998 12.947 1.00 87.94 74 ALA A C 1
ATOM 599 O O . ALA A 1 74 ? -1.744 7.736 12.010 1.00 87.94 74 ALA A O 1
ATOM 600 N N . GLU A 1 75 ? -1.170 6.790 13.955 1.00 84.94 75 GLU A N 1
ATOM 601 C CA . GLU A 1 75 ? 0.147 7.444 14.062 1.00 84.94 75 GLU A CA 1
ATOM 602 C C . GLU A 1 75 ? 1.071 7.088 12.882 1.00 84.94 75 GLU A C 1
ATOM 604 O O . GLU A 1 75 ? 1.695 7.952 12.260 1.00 84.94 75 GLU A O 1
ATOM 609 N N . ASN A 1 76 ? 1.121 5.806 12.506 1.00 84.69 76 ASN A N 1
ATOM 610 C CA . ASN A 1 76 ? 1.903 5.382 11.347 1.00 84.69 76 ASN A CA 1
ATOM 611 C C . ASN A 1 76 ? 1.308 5.916 10.039 1.00 84.69 76 ASN A C 1
ATOM 613 O O . ASN A 1 76 ? 2.050 6.140 9.091 1.00 84.69 76 ASN A O 1
ATOM 617 N N . TYR A 1 77 ? -0.010 6.104 9.957 1.00 87.88 77 TYR A N 1
ATOM 618 C CA . TYR A 1 77 ? -0.650 6.709 8.791 1.00 87.88 77 TYR A CA 1
ATOM 619 C C . TYR A 1 77 ? -0.218 8.170 8.590 1.00 87.88 77 TYR A C 1
ATOM 621 O O . TYR A 1 77 ? 0.119 8.541 7.468 1.00 87.88 77 TYR A O 1
ATOM 629 N N . GLU A 1 78 ? -0.137 8.968 9.656 1.00 87.25 78 GLU A N 1
ATOM 630 C CA . GLU A 1 78 ? 0.403 10.337 9.587 1.00 87.25 78 GLU A CA 1
ATOM 631 C C . GLU A 1 78 ? 1.864 10.328 9.111 1.00 87.25 78 GLU A C 1
ATOM 633 O O . GLU A 1 78 ? 2.222 11.034 8.169 1.00 87.25 78 GLU A O 1
ATOM 638 N N . THR A 1 79 ? 2.680 9.423 9.662 1.00 85.00 79 THR A N 1
ATOM 639 C CA . THR A 1 79 ? 4.074 9.231 9.218 1.00 85.00 79 THR A CA 1
ATOM 640 C C . THR A 1 79 ? 4.156 8.853 7.733 1.00 85.00 79 THR A C 1
ATOM 642 O O . THR A 1 79 ? 5.031 9.340 7.010 1.00 85.00 79 THR A O 1
ATOM 645 N N . LEU A 1 80 ? 3.252 7.982 7.261 1.00 86.00 80 LEU A N 1
ATOM 646 C CA . LEU A 1 80 ? 3.167 7.610 5.849 1.00 86.00 80 LEU A CA 1
ATOM 647 C C . LEU A 1 80 ? 2.959 8.863 4.992 1.00 86.00 80 LEU A C 1
ATOM 649 O O . LEU A 1 80 ? 3.769 9.114 4.103 1.00 86.00 80 LEU A O 1
ATOM 653 N N . GLN A 1 81 ? 1.962 9.690 5.320 1.00 88.00 81 GLN A N 1
ATOM 654 C CA . GLN A 1 81 ? 1.643 10.912 4.572 1.00 88.00 81 GLN A CA 1
ATOM 655 C C . GLN A 1 81 ? 2.809 11.906 4.487 1.00 88.00 81 GLN A C 1
ATOM 657 O O . GLN A 1 81 ? 3.011 12.542 3.446 1.00 88.00 81 GLN A O 1
ATOM 662 N N . GLU A 1 82 ? 3.590 12.039 5.557 1.00 85.75 82 GLU A N 1
ATOM 663 C CA . GLU A 1 82 ? 4.718 12.972 5.603 1.00 85.75 82 GLU A CA 1
ATOM 664 C C . GLU A 1 82 ? 5.914 12.497 4.768 1.00 85.75 82 GLU A C 1
ATOM 666 O O . GLU A 1 82 ? 6.535 13.300 4.063 1.00 85.75 82 GLU A O 1
ATOM 671 N N . HIS A 1 83 ? 6.227 11.198 4.809 1.00 84.62 83 HIS A N 1
ATOM 672 C CA . HIS A 1 83 ? 7.522 10.687 4.345 1.00 84.62 83 HIS A CA 1
ATOM 673 C C . HIS A 1 83 ? 7.468 9.753 3.133 1.00 84.62 83 HIS A C 1
ATOM 675 O O . HIS A 1 83 ? 8.492 9.551 2.482 1.00 84.62 83 HIS A O 1
ATOM 681 N N . PHE A 1 84 ? 6.311 9.187 2.796 1.00 87.62 84 PHE A N 1
ATOM 682 C CA . PHE A 1 84 ? 6.208 8.093 1.825 1.00 87.62 84 PHE A CA 1
ATOM 683 C C . PHE A 1 84 ? 5.440 8.491 0.572 1.00 87.62 84 PHE A C 1
ATOM 685 O O . PHE A 1 84 ? 4.642 7.718 0.056 1.00 87.62 84 PHE A O 1
ATOM 692 N N . LYS A 1 85 ? 5.668 9.704 0.068 1.00 89.06 85 LYS A N 1
ATOM 693 C CA . LYS A 1 85 ? 4.997 10.211 -1.140 1.00 89.06 85 LYS A CA 1
ATOM 694 C C . LYS A 1 85 ? 5.448 9.457 -2.392 1.00 89.06 85 LYS A C 1
ATOM 696 O O . LYS A 1 85 ? 6.631 9.145 -2.525 1.00 89.06 85 LYS A O 1
ATOM 701 N N . ASN A 1 86 ? 4.541 9.178 -3.316 1.00 86.00 86 ASN A N 1
ATOM 702 C CA . ASN A 1 86 ? 4.936 8.632 -4.608 1.00 86.00 86 ASN A CA 1
ATOM 703 C C . ASN A 1 86 ? 5.572 9.727 -5.482 1.00 86.00 86 ASN A C 1
ATOM 705 O O . ASN A 1 86 ? 5.258 10.912 -5.333 1.00 86.00 86 ASN A O 1
ATOM 709 N N . LYS A 1 87 ? 6.480 9.343 -6.378 1.00 85.94 87 LYS A N 1
ATOM 710 C CA . LYS A 1 87 ? 7.158 10.254 -7.306 1.00 85.94 87 LYS A CA 1
ATOM 711 C C . LYS A 1 87 ? 7.185 9.650 -8.703 1.00 85.94 87 LYS A C 1
ATOM 713 O O . LYS A 1 87 ? 7.312 8.440 -8.865 1.00 85.94 87 LYS A O 1
ATOM 718 N N . ARG A 1 88 ? 7.089 10.507 -9.714 1.00 78.38 88 ARG A N 1
ATOM 719 C CA . ARG A 1 88 ? 7.384 10.154 -11.106 1.00 78.38 88 ARG A CA 1
ATOM 720 C C . ARG A 1 88 ? 8.897 10.069 -11.314 1.00 78.38 88 ARG A C 1
ATOM 722 O O . ARG A 1 88 ? 9.674 10.535 -10.484 1.00 78.38 88 ARG A O 1
ATOM 729 N N . GLY A 1 89 ? 9.317 9.506 -12.448 1.00 74.06 89 GLY A N 1
ATOM 730 C CA . GLY A 1 89 ? 10.739 9.363 -12.791 1.00 74.06 89 GLY A CA 1
ATOM 731 C C . GLY A 1 89 ? 11.509 10.689 -12.898 1.00 74.06 89 GLY A C 1
ATOM 732 O O . GLY A 1 89 ? 12.729 10.698 -12.808 1.00 74.06 89 GLY A O 1
ATOM 733 N N . ASP A 1 90 ? 10.810 11.816 -13.033 1.00 79.56 90 ASP A N 1
ATOM 734 C CA . ASP A 1 90 ? 11.360 13.177 -12.984 1.00 79.56 90 ASP A CA 1
ATOM 735 C C . ASP A 1 90 ? 11.419 13.758 -11.554 1.00 79.56 90 ASP A C 1
ATOM 737 O O . ASP A 1 90 ? 11.662 14.948 -11.375 1.00 79.56 90 ASP A O 1
ATOM 741 N N . SER A 1 91 ? 11.195 12.933 -10.524 1.00 80.06 91 SER A N 1
ATOM 742 C CA . SER A 1 91 ? 11.071 13.317 -9.109 1.00 80.06 91 SER A CA 1
ATOM 743 C C . SER A 1 91 ? 9.859 14.187 -8.759 1.00 80.06 91 SER A C 1
ATOM 745 O O . SER A 1 91 ? 9.734 14.608 -7.602 1.00 80.06 91 SER A O 1
ATOM 747 N N . THR A 1 92 ? 8.935 14.420 -9.695 1.00 81.88 92 THR A N 1
ATOM 748 C CA . THR A 1 92 ? 7.686 15.134 -9.410 1.00 81.88 92 THR A CA 1
ATOM 749 C C . THR A 1 92 ? 6.821 14.291 -8.478 1.00 81.88 92 THR A C 1
ATOM 751 O O . THR A 1 92 ? 6.523 13.131 -8.770 1.00 81.88 92 THR A O 1
ATOM 754 N N . VAL A 1 93 ? 6.416 14.865 -7.342 1.00 85.06 93 VAL A N 1
ATOM 755 C CA . VAL A 1 93 ? 5.526 14.203 -6.380 1.00 85.06 93 VAL A CA 1
ATOM 756 C C . VAL A 1 93 ? 4.162 13.973 -7.023 1.00 85.06 93 VAL A C 1
ATOM 758 O O . VAL A 1 93 ? 3.597 14.882 -7.628 1.00 85.06 93 VAL A O 1
ATOM 761 N N . ILE A 1 94 ? 3.639 12.757 -6.885 1.00 84.06 94 ILE A N 1
ATOM 762 C CA . ILE A 1 94 ? 2.259 12.449 -7.251 1.00 84.06 94 ILE A CA 1
ATOM 763 C C . ILE A 1 94 ? 1.404 12.701 -6.017 1.00 84.06 94 ILE A C 1
ATOM 765 O O . ILE A 1 94 ? 1.560 12.029 -4.992 1.00 84.06 94 ILE A O 1
ATOM 769 N N . ASP A 1 95 ? 0.540 13.706 -6.111 1.00 86.25 95 ASP A N 1
ATOM 770 C CA . ASP A 1 95 ? -0.332 14.089 -5.010 1.00 86.25 95 ASP A CA 1
ATOM 771 C C . ASP A 1 95 ? -1.259 12.938 -4.607 1.00 86.25 95 ASP A C 1
ATOM 773 O O . ASP A 1 95 ? -1.718 12.146 -5.430 1.00 86.25 95 ASP A O 1
ATOM 777 N N . ASP A 1 96 ? -1.501 12.842 -3.301 1.00 89.38 96 ASP A N 1
ATOM 778 C CA . ASP A 1 96 ? -2.330 11.821 -2.658 1.00 89.38 96 ASP A CA 1
ATOM 779 C C . ASP A 1 96 ? -1.917 10.359 -2.888 1.00 89.38 96 ASP A C 1
ATOM 781 O O . ASP A 1 96 ? -2.655 9.451 -2.500 1.00 89.38 96 ASP A O 1
ATOM 785 N N . GLU A 1 97 ? -0.724 10.102 -3.423 1.00 91.25 97 GLU A N 1
ATOM 786 C CA . GLU A 1 97 ? -0.181 8.756 -3.583 1.00 91.25 97 GLU A CA 1
ATOM 787 C C . GLU A 1 97 ? 0.972 8.463 -2.626 1.00 91.25 97 GLU A C 1
ATOM 789 O O . GLU A 1 97 ? 1.847 9.296 -2.365 1.00 91.25 97 GLU A O 1
ATOM 794 N N . PHE A 1 98 ? 0.997 7.225 -2.137 1.00 91.94 98 PHE A N 1
ATOM 795 C CA . PHE A 1 98 ? 2.113 6.670 -1.396 1.00 91.94 98 PHE A CA 1
ATOM 796 C C . PHE A 1 98 ? 2.901 5.659 -2.215 1.00 91.94 98 PHE A C 1
ATOM 798 O O . PHE A 1 98 ? 2.344 4.938 -3.044 1.00 91.94 98 PHE A O 1
ATOM 805 N N . CYS A 1 99 ? 4.195 5.568 -1.919 1.00 89.69 99 CYS A N 1
ATOM 806 C CA . CYS A 1 99 ? 5.060 4.500 -2.398 1.00 89.69 99 CYS A CA 1
ATOM 807 C C . CYS A 1 99 ? 5.942 3.995 -1.256 1.00 89.69 99 CYS A C 1
ATOM 809 O O . CYS A 1 99 ? 6.635 4.770 -0.588 1.00 89.69 99 CYS A O 1
ATOM 811 N N . LEU A 1 100 ? 5.880 2.688 -1.008 1.00 90.06 100 LEU A N 1
ATOM 812 C CA . LEU A 1 100 ? 6.470 2.063 0.165 1.00 90.06 100 LEU A CA 1
ATOM 813 C C . LEU A 1 100 ? 7.340 0.869 -0.227 1.00 90.06 100 LEU A C 1
ATOM 815 O O . LEU A 1 100 ? 6.830 -0.138 -0.714 1.00 90.06 100 LEU A O 1
ATOM 819 N N . ASN A 1 101 ? 8.639 0.950 0.077 1.00 88.94 101 ASN A N 1
ATOM 820 C CA . ASN A 1 101 ? 9.571 -0.161 -0.122 1.00 88.94 101 ASN A CA 1
ATOM 821 C C . ASN A 1 101 ? 9.423 -1.185 1.008 1.00 88.94 101 ASN A C 1
ATOM 823 O O . ASN A 1 101 ? 9.583 -0.863 2.194 1.00 88.94 101 ASN A O 1
ATOM 827 N N . LEU A 1 102 ? 9.144 -2.431 0.643 1.00 85.06 102 LEU A N 1
ATOM 828 C CA . LEU A 1 102 ? 9.057 -3.559 1.556 1.00 85.06 102 LEU A CA 1
ATOM 829 C C . LEU A 1 102 ? 10.450 -4.147 1.765 1.00 85.06 102 LEU A C 1
ATOM 831 O O . LEU A 1 102 ? 11.160 -4.498 0.827 1.00 85.06 102 LEU A O 1
ATOM 835 N N . ASN A 1 103 ? 10.847 -4.293 3.024 1.00 77.44 103 ASN A N 1
ATOM 836 C CA . ASN A 1 103 ? 12.074 -4.987 3.375 1.00 77.44 103 ASN A CA 1
ATOM 837 C C . ASN A 1 103 ? 11.843 -6.503 3.309 1.00 77.44 103 ASN A C 1
ATOM 839 O O . ASN A 1 103 ? 11.544 -7.136 4.324 1.00 77.44 103 ASN A O 1
ATOM 843 N N . ASN A 1 104 ? 11.953 -7.056 2.105 1.00 75.44 104 ASN A N 1
ATOM 844 C CA . ASN A 1 104 ? 11.900 -8.485 1.811 1.00 75.44 104 ASN A CA 1
ATOM 845 C C . ASN A 1 104 ? 13.014 -8.874 0.822 1.00 75.44 104 ASN A C 1
ATOM 847 O O . ASN A 1 104 ? 13.661 -8.008 0.232 1.00 75.44 104 ASN A O 1
ATOM 851 N N . ASP A 1 105 ? 13.224 -10.178 0.640 1.00 77.50 105 ASP A N 1
ATOM 852 C CA . ASP A 1 105 ? 14.292 -10.706 -0.224 1.00 77.50 105 ASP A CA 1
ATOM 853 C C . ASP A 1 105 ? 14.089 -10.334 -1.700 1.00 77.50 105 ASP A C 1
ATOM 855 O O . ASP A 1 105 ? 15.050 -10.130 -2.436 1.00 77.50 105 ASP A O 1
ATOM 859 N N . LYS A 1 106 ? 12.825 -10.179 -2.109 1.00 79.56 106 LYS A N 1
ATOM 860 C CA . LYS A 1 106 ? 12.415 -9.810 -3.469 1.00 79.56 106 LYS A CA 1
ATOM 861 C C . LYS A 1 106 ? 12.514 -8.310 -3.766 1.00 79.56 106 LYS A C 1
ATOM 863 O O . LYS A 1 106 ? 12.220 -7.912 -4.886 1.00 79.56 106 LYS A O 1
ATOM 868 N N . GLN A 1 107 ? 12.902 -7.486 -2.787 1.00 86.50 107 GLN A N 1
ATOM 869 C CA . GLN A 1 107 ? 12.983 -6.029 -2.912 1.00 86.50 107 GLN A CA 1
ATOM 870 C C . GLN A 1 107 ? 11.728 -5.433 -3.565 1.00 86.50 107 GLN A C 1
ATOM 872 O O . GLN A 1 107 ? 11.785 -4.844 -4.641 1.00 86.50 107 GLN A O 1
ATOM 877 N N . LEU A 1 108 ? 10.573 -5.649 -2.941 1.00 89.50 108 LEU A N 1
ATOM 878 C CA . LEU A 1 108 ? 9.297 -5.183 -3.483 1.00 89.50 108 LEU A CA 1
ATOM 879 C C . LEU A 1 108 ? 8.971 -3.759 -3.037 1.00 89.50 108 LEU A C 1
ATOM 881 O O . LEU A 1 108 ? 9.394 -3.313 -1.970 1.00 89.50 108 LEU A O 1
ATOM 885 N N . TYR A 1 109 ? 8.121 -3.090 -3.802 1.00 89.81 109 TYR A N 1
ATOM 886 C CA . TYR A 1 109 ? 7.429 -1.878 -3.393 1.00 89.81 109 TYR A CA 1
ATOM 887 C C . TYR A 1 109 ? 5.919 -2.032 -3.575 1.00 89.81 109 TYR A C 1
ATOM 889 O O . TYR A 1 109 ? 5.442 -2.883 -4.330 1.00 89.81 109 TYR A O 1
ATOM 897 N N . ILE A 1 110 ? 5.168 -1.201 -2.859 1.00 93.12 110 ILE A N 1
ATOM 898 C CA . ILE A 1 110 ? 3.720 -1.067 -3.016 1.00 93.12 110 ILE A CA 1
ATOM 899 C C . ILE A 1 110 ? 3.357 0.394 -3.233 1.00 93.12 110 ILE A C 1
ATOM 901 O O . ILE A 1 110 ? 3.975 1.277 -2.634 1.00 93.12 110 ILE A O 1
ATOM 905 N N . THR A 1 111 ? 2.324 0.639 -4.031 1.00 94.31 111 THR A N 1
ATOM 906 C CA . THR A 1 111 ? 1.723 1.969 -4.163 1.00 94.31 111 THR A CA 1
ATOM 907 C C . THR A 1 111 ? 0.251 1.947 -3.808 1.00 94.31 111 THR A C 1
ATOM 909 O O . THR A 1 111 ? -0.418 0.913 -3.887 1.00 94.31 111 THR A O 1
ATOM 912 N N . GLY A 1 112 ? -0.268 3.102 -3.426 1.00 93.62 112 GLY A N 1
ATOM 913 C CA . GLY A 1 112 ? -1.693 3.298 -3.243 1.00 93.62 112 GLY A CA 1
ATOM 914 C C . GLY A 1 112 ? -2.030 4.753 -2.981 1.00 93.62 112 GLY A C 1
ATOM 915 O O . GLY A 1 112 ? -1.137 5.595 -2.909 1.00 93.62 112 GLY A O 1
ATOM 916 N N . ARG A 1 113 ? -3.317 5.053 -2.815 1.00 93.19 113 ARG A N 1
ATOM 917 C CA . ARG A 1 113 ? -3.772 6.415 -2.516 1.00 93.19 113 ARG A CA 1
ATOM 918 C C . ARG A 1 113 ? -4.117 6.613 -1.045 1.00 93.19 113 ARG A C 1
ATOM 920 O O . ARG A 1 113 ? -4.749 5.750 -0.430 1.00 93.19 113 ARG A O 1
ATOM 927 N N . TYR A 1 114 ? -3.739 7.761 -0.487 1.00 92.62 114 TYR A N 1
ATOM 928 C CA . TYR A 1 114 ? -4.055 8.148 0.893 1.00 92.62 114 TYR A CA 1
ATOM 929 C C . TYR A 1 114 ? -5.556 8.369 1.113 1.00 92.62 114 TYR A C 1
ATOM 931 O O . TYR A 1 114 ? -6.085 8.035 2.174 1.00 92.62 114 TYR A O 1
ATOM 939 N N . ASP A 1 115 ? -6.263 8.878 0.103 1.00 93.38 115 ASP A N 1
ATOM 940 C CA . ASP A 1 115 ? -7.713 9.097 0.147 1.00 93.38 115 ASP A CA 1
ATOM 941 C C . ASP A 1 115 ? -8.528 7.791 0.178 1.00 93.38 115 ASP A C 1
ATOM 943 O O . ASP A 1 115 ? -9.686 7.796 0.590 1.00 93.38 115 ASP A O 1
ATOM 947 N N . SER A 1 116 ? -7.906 6.645 -0.126 1.00 94.19 116 SER A N 1
ATOM 948 C CA . SER A 1 116 ? -8.521 5.317 0.002 1.00 94.19 116 SER A CA 1
ATOM 949 C C . SER A 1 116 ? -8.690 4.839 1.452 1.00 94.19 116 SER A C 1
ATOM 951 O O . SER A 1 116 ? -9.108 3.696 1.685 1.00 94.19 116 SER A O 1
ATOM 953 N N . LYS A 1 117 ? -8.334 5.678 2.435 1.00 94.44 117 LYS A N 1
ATOM 954 C CA . LYS A 1 117 ? -8.354 5.327 3.854 1.00 94.44 117 LYS A CA 1
ATOM 955 C C . LYS A 1 117 ? -9.758 4.969 4.336 1.00 94.44 117 LYS A C 1
ATOM 957 O O . LYS A 1 117 ? -10.741 5.657 4.083 1.00 94.44 117 LYS A O 1
ATOM 962 N N . THR A 1 118 ? -9.837 3.905 5.120 1.00 94.25 118 THR A N 1
ATOM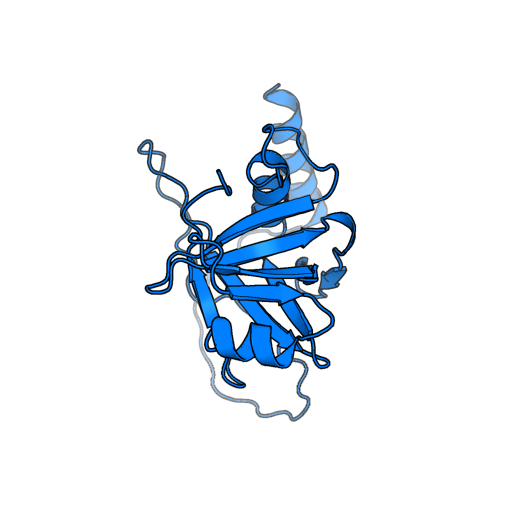 963 C CA . THR A 1 118 ? -11.012 3.545 5.913 1.00 94.25 118 THR A CA 1
ATOM 964 C C . THR A 1 118 ? -10.579 3.349 7.356 1.00 94.25 118 THR A C 1
ATOM 966 O O . THR A 1 118 ? -9.671 2.560 7.623 1.00 94.25 118 THR A O 1
ATOM 969 N N . THR A 1 119 ? -11.236 4.029 8.290 1.00 92.50 119 THR A N 1
ATOM 970 C CA . THR A 1 119 ? -11.022 3.803 9.723 1.00 92.50 119 THR A CA 1
ATOM 971 C C . THR A 1 119 ? -11.760 2.538 10.155 1.00 92.50 119 THR A C 1
ATOM 973 O O . THR A 1 119 ? -12.959 2.394 9.925 1.00 92.50 119 THR A O 1
ATOM 976 N N . MET A 1 120 ? -11.037 1.600 10.755 1.00 87.88 120 MET A N 1
ATOM 977 C CA . MET A 1 120 ? -11.583 0.370 11.329 1.00 87.88 120 MET A CA 1
ATOM 978 C C . MET A 1 120 ? -12.149 0.641 12.731 1.00 87.88 120 MET A C 1
ATOM 980 O O . MET A 1 120 ? -11.716 1.580 13.395 1.00 87.88 120 MET A O 1
ATOM 984 N N . LYS A 1 121 ? -13.049 -0.222 13.230 1.00 85.31 121 LYS A N 1
ATOM 985 C CA . LYS A 1 121 ? -13.598 -0.123 14.602 1.00 85.31 121 LYS A CA 1
ATOM 986 C C . LYS A 1 121 ? -12.509 -0.030 15.681 1.00 85.31 121 LYS A C 1
ATOM 988 O O . LYS A 1 121 ? -12.673 0.689 16.655 1.00 85.31 121 LYS A O 1
ATOM 993 N N . SER A 1 122 ? -11.374 -0.696 15.465 1.00 84.25 122 SER A N 1
ATOM 994 C CA . SER A 1 122 ? -10.215 -0.679 16.366 1.00 84.25 122 SER A CA 1
ATOM 995 C C . SER A 1 122 ? -9.399 0.626 16.339 1.00 84.25 122 SER A C 1
ATOM 997 O O . SER A 1 122 ? -8.339 0.685 16.952 1.00 84.25 122 SER A O 1
ATOM 999 N N . GLY A 1 123 ? -9.797 1.632 15.551 1.00 85.75 123 GLY A N 1
ATOM 1000 C CA . GLY A 1 123 ? -9.033 2.868 15.331 1.00 85.75 123 GLY A CA 1
ATOM 1001 C C . GLY A 1 123 ? -7.878 2.744 14.328 1.00 85.75 123 GLY A C 1
ATOM 1002 O O . GLY A 1 123 ? -7.228 3.737 14.010 1.00 85.75 123 GLY A O 1
ATOM 1003 N N . ASN A 1 124 ? -7.629 1.546 13.787 1.00 88.25 124 ASN A N 1
ATOM 1004 C CA . ASN A 1 124 ? -6.629 1.345 12.737 1.00 88.25 124 ASN A CA 1
ATOM 1005 C C . ASN A 1 124 ? -7.096 1.911 11.399 1.00 88.25 124 ASN A C 1
ATOM 1007 O O . ASN A 1 124 ? -8.290 1.954 11.103 1.00 88.25 124 ASN A O 1
ATOM 1011 N N . ILE A 1 125 ? -6.138 2.259 10.551 1.00 92.06 125 ILE A N 1
ATOM 1012 C CA . ILE A 1 125 ? -6.382 2.709 9.188 1.00 92.06 125 ILE A CA 1
ATOM 1013 C C . ILE A 1 125 ? -6.152 1.552 8.222 1.00 92.06 125 ILE A C 1
ATOM 1015 O O . ILE A 1 125 ? -5.131 0.864 8.271 1.00 92.06 125 ILE A O 1
ATOM 1019 N N . ARG A 1 126 ? -7.110 1.359 7.317 1.00 93.38 126 ARG A N 1
ATOM 1020 C CA . ARG A 1 126 ? -7.012 0.449 6.179 1.00 93.38 126 ARG A CA 1
ATOM 1021 C C . ARG A 1 126 ? -6.892 1.254 4.890 1.00 93.38 126 ARG A C 1
ATOM 1023 O O . ARG A 1 126 ? -7.735 2.104 4.633 1.00 93.38 126 ARG A O 1
ATOM 1030 N N . LEU A 1 127 ? -5.891 0.952 4.074 1.00 95.19 127 LEU A N 1
ATOM 1031 C CA . LEU A 1 127 ? -5.639 1.560 2.768 1.00 95.19 127 LEU A CA 1
ATOM 1032 C C . LEU A 1 127 ? -5.751 0.516 1.660 1.00 95.19 127 LEU A C 1
ATOM 1034 O O . LEU A 1 127 ? -5.442 -0.664 1.861 1.00 95.19 127 LEU A O 1
ATOM 1038 N N . SER A 1 128 ? -6.189 0.955 0.485 1.00 94.06 128 SER A N 1
ATOM 1039 C CA . SER A 1 128 ? -6.158 0.129 -0.721 1.00 94.06 128 SER A CA 1
ATOM 1040 C C . SER A 1 128 ? -4.779 0.197 -1.368 1.00 94.06 128 SER A C 1
ATOM 1042 O O . SER A 1 128 ? -4.165 1.260 -1.413 1.00 94.06 128 SER A O 1
ATOM 1044 N N . ILE A 1 129 ? -4.298 -0.946 -1.855 1.00 94.81 129 ILE A N 1
ATOM 1045 C CA . ILE A 1 129 ? -3.074 -1.018 -2.655 1.00 94.81 129 ILE A CA 1
ATOM 1046 C C . ILE A 1 129 ? -3.459 -0.973 -4.132 1.00 94.81 129 ILE A C 1
ATOM 1048 O O . ILE A 1 129 ? -4.310 -1.750 -4.563 1.00 94.81 129 ILE A O 1
ATOM 1052 N N . ASN A 1 130 ? -2.839 -0.059 -4.876 1.00 93.69 130 ASN A N 1
ATOM 1053 C CA . ASN A 1 130 ? -3.033 0.119 -6.313 1.00 93.69 130 ASN A CA 1
ATOM 1054 C C . ASN A 1 130 ? -2.041 -0.702 -7.139 1.00 93.69 130 ASN A C 1
ATOM 1056 O O . ASN A 1 130 ? -2.403 -1.160 -8.216 1.00 93.69 130 ASN A O 1
ATOM 1060 N N . SER A 1 131 ? -0.809 -0.901 -6.661 1.00 93.12 131 SER A N 1
ATOM 1061 C CA . SER A 1 131 ? 0.158 -1.764 -7.347 1.00 93.12 131 SER A CA 1
ATOM 1062 C C . SER A 1 131 ? 1.180 -2.395 -6.402 1.00 93.12 131 SER A C 1
ATOM 1064 O O . SER A 1 131 ? 1.426 -1.890 -5.302 1.00 93.12 131 SER A O 1
ATOM 1066 N N . VAL A 1 132 ? 1.760 -3.513 -6.841 1.00 91.94 132 VAL A N 1
ATOM 1067 C CA . VAL A 1 132 ? 2.945 -4.149 -6.248 1.00 91.94 132 VAL A CA 1
ATOM 1068 C C . VAL A 1 132 ? 3.948 -4.357 -7.372 1.00 91.94 132 VAL A C 1
ATOM 1070 O O . VAL A 1 132 ? 3.576 -4.873 -8.426 1.00 91.94 132 VAL A O 1
ATOM 1073 N N . GLY A 1 133 ? 5.212 -4.017 -7.140 1.00 89.75 133 GLY A N 1
ATOM 1074 C CA . GLY A 1 133 ? 6.270 -4.299 -8.103 1.00 89.75 133 GLY A CA 1
ATOM 1075 C C . GLY A 1 133 ? 7.615 -4.608 -7.466 1.00 89.75 133 GLY A C 1
ATOM 1076 O O . GLY A 1 133 ? 7.802 -4.437 -6.260 1.00 89.75 133 GLY A O 1
ATOM 1077 N N . THR A 1 134 ? 8.550 -5.088 -8.278 1.00 88.94 134 THR A N 1
ATOM 1078 C CA . THR A 1 134 ? 9.961 -5.256 -7.917 1.00 88.94 134 THR A CA 1
ATOM 1079 C C . THR A 1 134 ? 10.711 -3.942 -8.116 1.00 88.94 134 THR A C 1
ATOM 1081 O O . THR A 1 134 ? 10.448 -3.210 -9.067 1.00 88.94 134 THR A O 1
ATOM 1084 N N . LEU A 1 135 ? 11.676 -3.623 -7.247 1.00 84.75 135 LEU A N 1
ATOM 1085 C CA . LEU A 1 135 ? 12.475 -2.393 -7.381 1.00 84.75 135 LEU A CA 1
ATOM 1086 C C . LEU A 1 135 ? 13.298 -2.331 -8.682 1.00 84.75 135 LEU A C 1
ATOM 1088 O O . LEU A 1 135 ? 13.665 -1.242 -9.108 1.00 84.75 135 LEU A O 1
ATOM 1092 N N . ASP A 1 136 ? 13.573 -3.471 -9.325 1.00 83.44 136 ASP A N 1
ATOM 1093 C CA . ASP A 1 136 ? 14.227 -3.523 -10.640 1.00 83.44 136 ASP A CA 1
ATOM 1094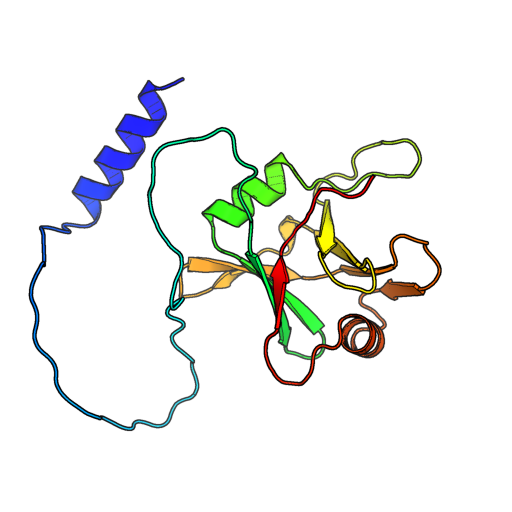 C C . ASP A 1 136 ? 13.263 -3.308 -11.824 1.00 83.44 136 ASP A C 1
ATOM 1096 O O . ASP A 1 136 ? 13.699 -3.302 -12.975 1.00 83.44 136 ASP A O 1
ATOM 1100 N N . GLY A 1 137 ? 11.964 -3.146 -11.552 1.00 83.00 137 GLY A N 1
ATOM 1101 C CA . GLY A 1 137 ? 10.925 -2.874 -12.543 1.00 83.00 137 GLY A CA 1
ATOM 1102 C C . GLY A 1 137 ? 10.550 -4.056 -13.440 1.00 83.00 137 GLY A C 1
ATOM 1103 O O . GLY A 1 137 ? 9.769 -3.867 -14.370 1.00 83.00 137 GLY A O 1
ATOM 1104 N N . LYS A 1 138 ? 11.080 -5.265 -13.202 1.00 85.19 138 LYS A N 1
ATOM 1105 C CA . LYS A 1 138 ? 10.780 -6.441 -14.041 1.00 85.19 138 LYS A CA 1
ATOM 1106 C C . LYS A 1 138 ? 9.358 -6.955 -13.873 1.00 85.19 138 LYS A C 1
ATOM 1108 O O . LYS A 1 138 ? 8.773 -7.437 -14.840 1.00 85.19 138 LYS A O 1
ATOM 1113 N N . GLU A 1 139 ? 8.818 -6.874 -12.663 1.00 89.94 139 GLU A N 1
ATOM 1114 C CA . GLU A 1 139 ? 7.454 -7.293 -12.366 1.00 89.94 139 GLU A CA 1
ATOM 1115 C C . GLU A 1 139 ? 6.697 -6.136 -11.730 1.00 89.94 139 GLU A C 1
ATOM 1117 O O . GLU A 1 139 ? 7.111 -5.612 -10.698 1.00 89.94 139 GLU A O 1
ATOM 1122 N N . VAL A 1 140 ? 5.575 -5.751 -12.336 1.00 91.62 140 VAL A N 1
ATOM 1123 C CA . VAL A 1 140 ? 4.651 -4.753 -11.792 1.00 91.62 140 VAL A CA 1
ATOM 1124 C C . VAL A 1 140 ? 3.233 -5.222 -12.082 1.00 91.62 140 VAL A C 1
ATOM 1126 O O . VAL A 1 140 ? 2.881 -5.462 -13.235 1.00 91.62 140 VAL A O 1
ATOM 1129 N N . TYR A 1 141 ? 2.424 -5.341 -11.033 1.00 91.75 141 TYR A N 1
ATOM 1130 C CA . TYR A 1 141 ? 1.026 -5.752 -11.121 1.00 91.75 141 TYR A CA 1
ATOM 1131 C C . TYR A 1 141 ? 0.130 -4.682 -10.504 1.00 91.75 141 TYR A C 1
ATOM 1133 O O . TYR A 1 141 ? 0.399 -4.199 -9.398 1.00 91.75 141 TYR A O 1
ATOM 1141 N N . GLY A 1 142 ? -0.921 -4.311 -11.233 1.00 90.69 142 GLY A N 1
ATOM 1142 C CA . GLY A 1 142 ? -1.925 -3.337 -10.809 1.00 90.69 142 GLY A CA 1
ATOM 1143 C C . GLY A 1 142 ? -3.112 -3.975 -10.090 1.00 90.69 142 GLY A C 1
ATOM 1144 O O . GLY A 1 142 ? -3.233 -5.195 -9.992 1.00 90.69 142 GLY A O 1
ATOM 1145 N N . ASP A 1 143 ? -4.029 -3.138 -9.615 1.00 87.62 143 ASP A N 1
ATOM 1146 C CA . ASP A 1 143 ? -5.239 -3.540 -8.887 1.00 87.62 143 ASP A CA 1
ATOM 1147 C C . ASP A 1 143 ? -6.257 -4.332 -9.726 1.00 87.62 143 ASP A C 1
ATOM 1149 O O . ASP A 1 143 ? -7.176 -4.940 -9.169 1.00 87.62 143 ASP A O 1
ATOM 1153 N N . ASN A 1 144 ? -6.072 -4.368 -11.046 1.00 89.06 144 ASN A N 1
ATOM 1154 C CA . ASN A 1 144 ? -6.746 -5.266 -11.981 1.00 89.06 144 ASN A CA 1
ATOM 1155 C C . ASN A 1 144 ? -6.214 -6.714 -11.925 1.00 89.06 144 ASN A C 1
ATOM 1157 O O . ASN A 1 144 ? -6.875 -7.619 -12.431 1.00 89.06 144 ASN A O 1
ATOM 1161 N N . GLU A 1 145 ? -5.058 -6.952 -11.298 1.00 92.44 145 GLU A N 1
ATOM 1162 C CA . GLU A 1 145 ? -4.397 -8.260 -11.190 1.00 92.44 145 GLU A CA 1
ATOM 1163 C C . GLU A 1 145 ? -4.090 -8.653 -9.724 1.00 92.44 145 GLU A C 1
ATOM 1165 O O . GLU A 1 145 ? -2.952 -9.002 -9.383 1.00 92.44 145 GLU A O 1
ATOM 1170 N N . PRO A 1 146 ? -5.093 -8.654 -8.823 1.00 90.62 146 PRO A N 1
ATOM 1171 C CA . PRO A 1 146 ? -4.870 -8.805 -7.384 1.00 90.62 146 PRO A CA 1
ATOM 1172 C C . PRO A 1 146 ? -4.260 -10.158 -6.987 1.00 90.62 146 PRO A C 1
ATOM 1174 O O . PRO A 1 146 ? -3.490 -10.219 -6.030 1.00 90.62 146 PRO A O 1
ATOM 1177 N N . GLU A 1 147 ? -4.543 -11.234 -7.726 1.00 92.19 147 GLU A N 1
ATOM 1178 C CA . GLU A 1 147 ? -3.944 -12.556 -7.488 1.00 92.19 147 GLU A CA 1
ATOM 1179 C C . GLU A 1 147 ? -2.449 -12.591 -7.840 1.00 92.19 147 GLU A C 1
ATOM 1181 O O . GLU A 1 147 ? -1.656 -13.205 -7.125 1.00 92.19 147 GLU A O 1
ATOM 1186 N N . LYS A 1 148 ? -2.022 -11.871 -8.889 1.00 92.50 148 LYS A N 1
ATOM 1187 C CA . LYS A 1 148 ? -0.594 -11.749 -9.222 1.00 92.50 148 LYS A CA 1
ATOM 1188 C C . LYS A 1 148 ? 0.140 -10.920 -8.175 1.00 92.50 148 LYS A C 1
ATOM 1190 O O . LYS A 1 148 ? 1.204 -11.322 -7.712 1.00 92.50 148 LYS A O 1
ATOM 1195 N N . MET A 1 149 ? -0.469 -9.822 -7.719 1.00 91.44 149 MET A N 1
ATOM 1196 C CA . MET A 1 149 ? 0.060 -9.043 -6.597 1.00 91.44 149 MET A CA 1
ATOM 1197 C C . MET A 1 149 ? 0.166 -9.895 -5.314 1.00 91.44 149 MET A C 1
ATOM 1199 O O . MET A 1 149 ? 1.171 -9.818 -4.602 1.00 91.44 149 MET A O 1
ATOM 1203 N N . LYS A 1 150 ? -0.850 -10.725 -5.016 1.00 91.25 150 LYS A N 1
ATOM 1204 C CA . LYS A 1 150 ? -0.876 -11.648 -3.863 1.00 91.25 150 LYS A CA 1
ATOM 1205 C C . LYS A 1 150 ? 0.280 -12.646 -3.951 1.00 91.25 150 LYS A C 1
ATOM 1207 O O . LYS A 1 150 ? 1.001 -12.824 -2.966 1.00 91.25 150 LYS A O 1
ATOM 1212 N N . GLY A 1 151 ? 0.474 -13.239 -5.130 1.00 90.81 151 GLY A N 1
ATOM 1213 C CA . GLY A 1 151 ? 1.578 -14.150 -5.427 1.00 90.81 151 GLY A CA 1
ATOM 1214 C C . GLY A 1 151 ? 2.944 -13.486 -5.269 1.00 90.81 151 GLY A C 1
ATOM 1215 O O . GLY A 1 151 ? 3.809 -14.032 -4.593 1.00 90.81 151 GLY A O 1
ATOM 1216 N N . LEU A 1 152 ? 3.122 -12.271 -5.795 1.00 90.38 152 LEU A N 1
ATOM 1217 C CA . LEU A 1 152 ? 4.398 -11.556 -5.717 1.00 90.38 152 LEU A CA 1
ATOM 1218 C C . LEU A 1 152 ? 4.802 -11.256 -4.265 1.00 90.38 152 LEU A C 1
ATOM 1220 O O . LEU A 1 152 ? 5.958 -11.444 -3.886 1.00 90.38 152 LEU A O 1
ATOM 1224 N N . LEU A 1 153 ? 3.836 -10.866 -3.430 1.00 89.06 153 LEU A N 1
ATOM 1225 C CA . LEU A 1 153 ? 4.045 -10.635 -2.000 1.00 89.06 153 LEU A CA 1
ATOM 1226 C C . LEU A 1 153 ? 4.257 -11.938 -1.195 1.00 89.06 153 LEU A C 1
ATOM 1228 O O . LEU A 1 153 ? 4.704 -11.889 -0.042 1.00 89.06 153 LEU A O 1
ATOM 1232 N N . ASP A 1 154 ? 3.951 -13.104 -1.761 1.00 87.06 154 ASP A N 1
ATOM 1233 C CA . ASP A 1 154 ? 3.771 -14.370 -1.041 1.00 87.06 154 ASP A CA 1
ATOM 1234 C C . ASP A 1 154 ? 2.792 -14.205 0.138 1.00 87.06 154 ASP A C 1
ATOM 1236 O O . ASP A 1 154 ? 3.075 -14.586 1.284 1.00 87.06 154 ASP A O 1
ATOM 1240 N N . LEU A 1 155 ? 1.655 -13.554 -0.128 1.00 83.75 155 LEU A N 1
ATOM 1241 C CA . LEU A 1 155 ? 0.526 -13.504 0.795 1.00 83.75 155 LEU A CA 1
ATOM 1242 C C . LEU A 1 155 ? -0.244 -14.822 0.681 1.00 83.75 155 LEU A C 1
ATOM 1244 O O . LEU A 1 155 ? -1.097 -14.987 -0.185 1.00 83.75 155 LEU A O 1
ATOM 1248 N N . SER A 1 156 ? 0.042 -15.775 1.567 1.00 73.38 156 SER A N 1
ATOM 1249 C CA . SER A 1 156 ? -0.890 -16.887 1.808 1.00 73.38 156 SER A CA 1
ATOM 1250 C C . SER A 1 156 ? -2.227 -16.354 2.354 1.00 73.38 156 SER A C 1
ATOM 1252 O O . SER A 1 156 ? -2.327 -15.178 2.702 1.00 73.38 156 SER A O 1
ATOM 1254 N N . ASP A 1 157 ? -3.238 -17.204 2.550 1.00 64.00 157 ASP A N 1
ATOM 1255 C CA . ASP A 1 157 ? -4.478 -16.795 3.248 1.00 64.00 157 ASP A CA 1
ATOM 1256 C C . ASP A 1 157 ? -4.232 -16.347 4.710 1.00 64.00 157 ASP A C 1
ATOM 1258 O O . ASP A 1 157 ? -5.137 -15.902 5.415 1.00 64.00 157 ASP A O 1
ATOM 1262 N N . LYS A 1 158 ? -2.978 -16.420 5.176 1.00 58.28 158 LYS A N 1
ATOM 1263 C CA . LYS A 1 158 ? -2.499 -15.843 6.429 1.00 58.28 158 LYS A CA 1
ATOM 1264 C C . LYS A 1 158 ? -1.896 -14.453 6.211 1.00 58.28 158 LYS A C 1
ATOM 1266 O O . LYS A 1 158 ? -1.143 -14.195 5.275 1.00 58.28 158 LYS A O 1
ATOM 1271 N N . LYS A 1 159 ? -2.198 -13.572 7.165 1.00 68.56 159 LYS A N 1
ATOM 1272 C CA . LYS A 1 159 ? -1.693 -12.197 7.291 1.00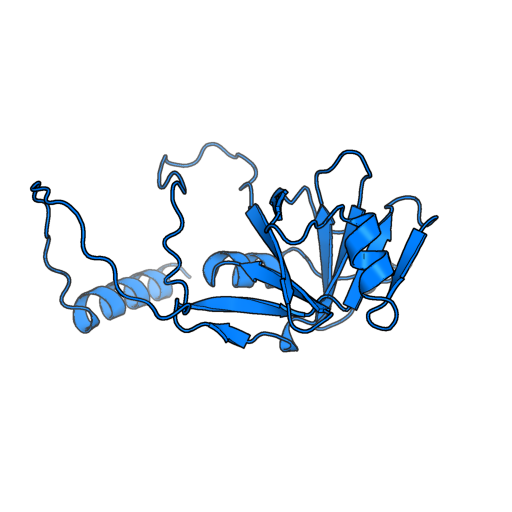 68.56 159 LYS A CA 1
ATOM 1273 C C . LYS A 1 159 ? -0.157 -12.182 7.255 1.00 68.56 159 LYS A C 1
ATOM 1275 O O . LYS A 1 159 ? 0.469 -13.041 7.877 1.00 68.56 159 LYS A O 1
ATOM 1280 N N . LYS A 1 160 ? 0.448 -11.180 6.607 1.00 76.88 160 LYS A N 1
ATOM 1281 C CA . LYS A 1 160 ? 1.912 -11.028 6.570 1.00 76.88 160 LYS A CA 1
ATOM 1282 C C . LYS A 1 160 ? 2.335 -9.622 6.971 1.00 76.88 160 LYS A C 1
ATOM 1284 O O . LYS A 1 160 ? 1.806 -8.624 6.478 1.00 76.88 160 LYS A O 1
ATOM 1289 N N . VAL A 1 161 ? 3.283 -9.564 7.899 1.00 76.31 161 VAL A N 1
ATOM 1290 C CA . VAL A 1 161 ? 3.870 -8.320 8.398 1.00 76.31 161 VAL A CA 1
ATOM 1291 C C . VAL A 1 161 ? 5.129 -8.036 7.594 1.00 76.31 161 VAL A C 1
ATOM 1293 O O . VAL A 1 161 ? 6.012 -8.888 7.506 1.00 76.31 161 VAL A O 1
ATOM 1296 N N . TYR A 1 162 ? 5.227 -6.830 7.046 1.00 75.12 162 TYR A N 1
ATOM 1297 C CA . TYR A 1 162 ? 6.439 -6.345 6.398 1.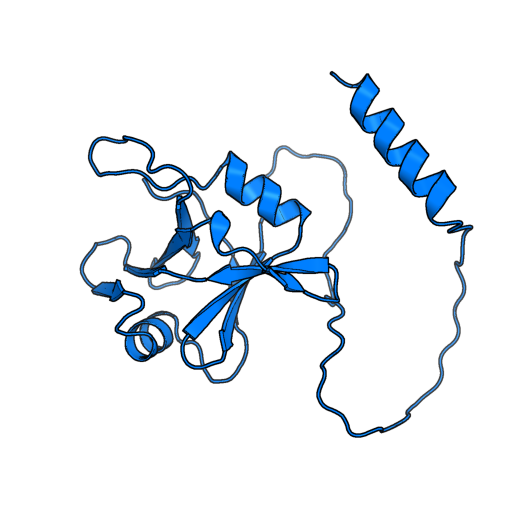00 75.12 162 TYR A CA 1
ATOM 1298 C C . TYR A 1 162 ? 7.016 -5.191 7.199 1.00 75.12 162 TYR A C 1
ATOM 1300 O O . TYR A 1 162 ? 6.298 -4.353 7.747 1.00 75.12 162 TYR A O 1
ATOM 1308 N N . ARG A 1 163 ? 8.344 -5.130 7.233 1.00 72.00 163 ARG A N 1
ATOM 1309 C CA . ARG A 1 163 ? 9.060 -3.940 7.685 1.00 72.00 163 ARG A CA 1
ATOM 1310 C C . ARG A 1 163 ? 9.232 -3.014 6.495 1.00 72.00 163 ARG A C 1
ATOM 1312 O O . ARG A 1 163 ? 9.662 -3.470 5.438 1.00 72.00 163 ARG A O 1
ATOM 1319 N N . ASN A 1 164 ? 8.935 -1.733 6.655 1.00 68.56 164 ASN A N 1
ATOM 1320 C CA . ASN A 1 164 ? 9.340 -0.751 5.659 1.00 68.56 164 ASN A CA 1
ATOM 1321 C C . ASN A 1 164 ? 10.842 -0.423 5.802 1.00 68.56 164 ASN A C 1
ATOM 1323 O O . ASN A 1 164 ? 11.389 -0.460 6.908 1.00 68.56 164 ASN A O 1
ATOM 1327 N N . LYS A 1 165 ? 11.500 -0.106 4.679 1.00 60.50 165 LYS A N 1
ATOM 1328 C CA . LYS A 1 165 ? 12.891 0.376 4.650 1.00 60.50 165 LYS A CA 1
ATOM 1329 C C . LYS A 1 165 ? 13.027 1.863 4.302 1.00 60.50 165 LYS A C 1
ATOM 1331 O O . LYS A 1 165 ? 13.910 2.514 4.858 1.00 60.50 165 LYS A O 1
ATOM 1336 N N . SER A 1 166 ? 12.218 2.369 3.370 1.00 66.12 166 SER A N 1
ATOM 1337 C CA . SER A 1 166 ? 12.283 3.752 2.872 1.00 66.12 166 SER A CA 1
ATOM 1338 C C . SER A 1 166 ? 11.124 4.084 1.917 1.00 66.12 166 SER A C 1
ATOM 1340 O O . SER A 1 166 ? 10.308 3.213 1.591 1.00 66.12 166 SER A O 1
ATOM 1342 N N . GLN A 1 167 ? 11.080 5.343 1.469 1.00 68.06 167 GLN A N 1
ATOM 1343 C CA . GLN A 1 167 ? 10.339 5.809 0.291 1.00 68.06 167 GLN A CA 1
ATOM 1344 C C . GLN A 1 167 ? 10.969 5.239 -0.995 1.00 68.06 167 GLN A C 1
ATOM 1346 O O . GLN A 1 167 ? 12.166 4.925 -1.007 1.00 68.06 167 GLN A O 1
ATOM 1351 N N . CYS A 1 168 ? 10.173 5.117 -2.056 1.00 64.94 168 CYS A N 1
ATOM 1352 C CA . CYS A 1 168 ? 10.658 4.811 -3.403 1.00 64.94 168 CYS A CA 1
ATOM 1353 C C . CYS A 1 168 ? 11.513 5.972 -3.944 1.00 64.94 168 CYS A C 1
ATOM 1355 O O . CYS A 1 168 ? 11.212 7.140 -3.677 1.00 64.94 168 CYS A O 1
ATOM 1357 N N . THR A 1 169 ? 12.597 5.641 -4.645 1.00 58.97 169 THR A N 1
ATOM 1358 C CA . THR A 1 169 ? 13.560 6.594 -5.225 1.00 58.97 169 THR A CA 1
ATOM 1359 C C . THR A 1 169 ? 13.314 6.801 -6.699 1.00 58.97 169 THR A C 1
ATOM 1361 O O . THR A 1 169 ? 13.127 5.767 -7.375 1.00 58.97 169 THR A O 1
#

Organism: NCBI:txid3158571

Foldseek 3Di:
DVPVVVVVVVVCCVPPVDDDDDDDDDDDDDDDDDPPDPDDPPDDDDDDDDDPDPPWAKWKWACDPNFIKIKHAPVVLVVQQVFFFDADPVRHTDPQKGKFFWPDPQRKIWMFGSVQWDQDPNRIIMTGTQWMDGLVRPDIDGRVCRVVNCVSVVPDNDMDMTITDHHRD

pLDDT: mean 70.29, std 22.91, range [27.14, 95.19]